Protein AF-A0AAW0GK60-F1 (afdb_monomer_lite)

Radius of gyration: 15.42 Å; chains: 1; bounding box: 35×37×48 Å

Structure (mmCIF, N/CA/C/O backbone):
data_AF-A0AAW0GK60-F1
#
_entry.id   AF-A0AAW0GK60-F1
#
loop_
_atom_site.group_PDB
_atom_site.id
_atom_site.type_symbol
_atom_site.label_atom_id
_atom_site.label_alt_id
_atom_site.label_comp_id
_atom_site.label_asym_id
_atom_site.label_entity_id
_atom_site.label_seq_id
_atom_site.pdbx_PDB_ins_code
_atom_site.Cartn_x
_atom_site.Cartn_y
_atom_site.Cartn_z
_atom_site.occupancy
_atom_site.B_iso_or_equiv
_atom_site.auth_seq_id
_atom_site.auth_comp_id
_atom_site.auth_asym_id
_atom_site.auth_atom_id
_atom_site.pdbx_PDB_model_num
ATOM 1 N N . MET A 1 1 ? 8.383 -17.209 -27.813 1.00 37.00 1 MET A N 1
ATOM 2 C CA . MET A 1 1 ? 9.088 -16.838 -26.570 1.00 37.00 1 MET A CA 1
ATOM 3 C C . MET A 1 1 ? 8.040 -16.690 -25.486 1.00 37.00 1 MET A C 1
ATOM 5 O O . MET A 1 1 ? 7.248 -15.762 -25.535 1.00 37.00 1 MET A O 1
ATOM 9 N N . THR A 1 2 ? 7.943 -17.681 -24.611 1.00 36.94 2 THR A N 1
ATOM 10 C CA . THR A 1 2 ? 7.005 -17.733 -23.485 1.00 36.94 2 THR A CA 1
ATOM 11 C C . THR A 1 2 ? 7.655 -17.050 -22.287 1.00 36.94 2 THR A C 1
ATOM 13 O O . THR A 1 2 ? 8.732 -17.456 -21.864 1.00 36.94 2 THR A O 1
ATOM 16 N N . HIS A 1 3 ? 7.036 -15.985 -21.777 1.00 34.12 3 HIS A N 1
ATOM 17 C CA . HIS A 1 3 ? 7.470 -15.322 -20.550 1.00 34.12 3 HIS A CA 1
ATOM 18 C C . HIS A 1 3 ? 7.152 -16.229 -19.355 1.00 34.12 3 HIS A C 1
ATOM 20 O O . HIS A 1 3 ? 5.995 -16.352 -18.957 1.00 34.12 3 HIS A O 1
ATOM 26 N N . GLU A 1 4 ? 8.170 -16.882 -18.797 1.00 36.28 4 GLU A N 1
ATOM 27 C CA . GLU A 1 4 ? 8.047 -17.574 -17.517 1.00 36.28 4 GLU A CA 1
ATOM 28 C C . GLU A 1 4 ? 7.875 -16.541 -16.401 1.00 36.28 4 GLU A C 1
ATOM 30 O O . GLU A 1 4 ? 8.718 -15.676 -16.165 1.00 36.28 4 GLU A O 1
ATOM 35 N N . THR A 1 5 ? 6.725 -16.614 -15.738 1.00 39.16 5 THR A N 1
ATOM 36 C CA . THR A 1 5 ? 6.417 -15.830 -14.544 1.00 39.16 5 THR A CA 1
ATOM 37 C C . THR A 1 5 ? 7.173 -16.460 -13.379 1.00 39.16 5 THR A C 1
ATOM 39 O O . THR A 1 5 ? 6.860 -17.577 -12.971 1.00 39.16 5 THR A O 1
ATOM 42 N N . ILE A 1 6 ? 8.193 -15.775 -12.861 1.00 39.41 6 ILE A N 1
ATOM 43 C CA . ILE A 1 6 ? 8.973 -16.264 -11.719 1.00 39.41 6 ILE A CA 1
ATOM 44 C C . ILE A 1 6 ? 8.142 -16.078 -10.445 1.00 39.41 6 ILE A C 1
ATOM 46 O O . ILE A 1 6 ? 8.172 -15.031 -9.806 1.00 39.41 6 ILE A O 1
ATOM 50 N N . ASN A 1 7 ? 7.412 -17.125 -10.067 1.00 52.28 7 ASN A N 1
ATOM 51 C CA . ASN A 1 7 ? 6.912 -17.330 -8.711 1.00 52.28 7 ASN A CA 1
ATOM 52 C C . ASN A 1 7 ? 7.916 -18.194 -7.945 1.00 52.28 7 ASN A C 1
ATOM 54 O O . ASN A 1 7 ? 7.680 -19.386 -7.776 1.00 52.28 7 ASN A O 1
ATOM 58 N N . THR A 1 8 ? 9.039 -17.650 -7.476 1.00 38.16 8 THR A N 1
ATOM 59 C CA . THR A 1 8 ? 9.896 -18.425 -6.562 1.00 38.16 8 THR A CA 1
ATOM 60 C C . THR A 1 8 ? 10.520 -17.554 -5.486 1.00 38.16 8 THR A C 1
ATOM 62 O O . THR A 1 8 ? 11.636 -17.054 -5.614 1.00 38.16 8 THR A O 1
ATOM 65 N N . VAL A 1 9 ? 9.806 -17.466 -4.363 1.00 41.47 9 VAL A N 1
ATOM 66 C CA . VAL A 1 9 ? 10.444 -17.532 -3.042 1.00 41.47 9 VAL A CA 1
ATOM 67 C C . VAL A 1 9 ? 11.318 -18.802 -3.034 1.00 41.47 9 VAL A C 1
ATOM 69 O O . VAL A 1 9 ? 10.862 -19.824 -3.558 1.00 41.47 9 VAL A O 1
ATOM 72 N N . PRO A 1 10 ? 12.559 -18.791 -2.507 1.00 44.22 10 PRO A N 1
ATOM 73 C CA . PRO A 1 10 ? 13.364 -20.006 -2.417 1.00 44.22 10 PRO A CA 1
ATOM 74 C C . PRO A 1 10 ? 12.545 -21.103 -1.729 1.00 44.22 10 PRO A C 1
ATOM 76 O O . PRO A 1 10 ? 12.007 -20.860 -0.650 1.00 44.22 10 PRO A O 1
ATOM 79 N N . GLN A 1 11 ? 12.454 -22.294 -2.334 1.00 44.88 11 GLN A N 1
ATOM 80 C CA . GLN A 1 11 ? 11.578 -23.396 -1.889 1.00 44.88 11 GLN A CA 1
ATOM 81 C C . GLN A 1 11 ? 11.772 -23.828 -0.419 1.00 44.88 11 GLN A C 1
ATOM 83 O O . GLN A 1 11 ? 10.937 -24.548 0.115 1.00 44.88 11 GLN A O 1
ATOM 88 N N . ASN A 1 12 ? 12.829 -23.355 0.249 1.00 42.72 12 ASN A N 1
ATOM 89 C CA . ASN A 1 12 ? 13.172 -23.686 1.632 1.00 42.72 12 ASN A CA 1
ATOM 90 C C . ASN A 1 12 ? 13.039 -22.517 2.623 1.00 42.72 12 ASN A C 1
ATOM 92 O O . ASN A 1 12 ? 13.400 -22.669 3.788 1.00 42.72 12 ASN A O 1
ATOM 96 N N . VAL A 1 13 ? 12.534 -21.352 2.206 1.00 40.72 13 VAL A N 1
ATOM 97 C CA . VAL A 1 13 ? 12.190 -20.272 3.144 1.00 40.72 13 VAL A CA 1
ATOM 98 C C . VAL A 1 13 ? 10.717 -20.413 3.501 1.00 40.72 13 VAL A C 1
ATOM 100 O O . VAL A 1 13 ? 9.841 -19.780 2.915 1.00 40.72 13 VAL A O 1
ATOM 103 N N . VAL A 1 14 ? 10.444 -21.288 4.467 1.00 44.28 14 VAL A N 1
ATOM 104 C CA . VAL A 1 14 ? 9.123 -21.377 5.091 1.00 44.28 14 VAL A CA 1
ATOM 105 C C . VAL A 1 14 ? 8.908 -20.087 5.875 1.00 44.28 14 VAL A C 1
ATOM 107 O O . VAL A 1 14 ? 9.744 -19.706 6.698 1.00 44.28 14 VAL A O 1
ATOM 110 N N . ARG A 1 15 ? 7.805 -19.383 5.596 1.00 41.72 15 ARG A N 1
ATOM 111 C CA . ARG A 1 15 ? 7.378 -18.236 6.405 1.00 41.72 15 ARG A CA 1
ATOM 112 C C . ARG A 1 15 ? 7.348 -18.695 7.869 1.00 41.72 15 ARG A C 1
ATOM 114 O O . ARG A 1 15 ? 6.667 -19.681 8.138 1.00 41.72 15 ARG A O 1
ATOM 121 N N . PRO A 1 16 ? 8.031 -18.011 8.805 1.00 45.84 16 PRO A N 1
ATOM 122 C CA . PRO A 1 16 ? 7.866 -18.306 10.221 1.00 45.84 16 PRO A CA 1
ATOM 123 C C . PRO A 1 16 ? 6.375 -18.223 10.560 1.00 45.84 16 PRO A C 1
ATOM 125 O O . PRO A 1 16 ? 5.775 -17.154 10.426 1.00 45.84 16 PRO A O 1
ATOM 128 N N . THR A 1 17 ? 5.768 -19.351 10.929 1.00 45.16 17 THR A N 1
ATOM 129 C CA . THR A 1 17 ? 4.327 -19.463 11.217 1.00 45.16 17 THR A CA 1
ATOM 130 C C . THR A 1 17 ? 3.909 -18.608 12.411 1.00 45.16 17 THR A C 1
ATOM 132 O O . THR A 1 17 ? 2.756 -18.193 12.489 1.00 45.16 17 THR A O 1
ATOM 135 N N . ASP A 1 18 ? 4.864 -18.257 13.276 1.00 38.28 18 ASP A N 1
ATOM 136 C CA . ASP A 1 18 ? 4.577 -17.743 14.615 1.00 38.28 18 ASP A CA 1
ATOM 137 C C . ASP A 1 18 ? 4.897 -16.243 14.792 1.00 38.28 18 ASP A C 1
ATOM 139 O O . ASP A 1 18 ? 4.796 -15.718 15.896 1.00 38.28 18 ASP A O 1
ATOM 143 N N . VAL A 1 19 ? 5.288 -15.518 13.730 1.00 45.28 19 VAL A N 1
ATOM 144 C CA . VAL A 1 19 ? 5.822 -14.136 13.851 1.00 45.28 19 VAL A CA 1
ATOM 145 C C . VAL A 1 19 ? 5.125 -13.132 12.927 1.00 45.28 19 VAL A C 1
ATOM 147 O O . VAL A 1 19 ? 5.787 -12.341 12.259 1.00 45.28 19 VAL A O 1
ATOM 150 N N . CYS A 1 20 ? 3.795 -13.157 12.789 1.00 48.50 20 CYS A N 1
ATOM 151 C CA . CYS A 1 20 ? 3.140 -12.254 11.821 1.00 48.50 20 CYS A CA 1
ATOM 152 C C . CYS A 1 20 ? 2.057 -11.310 12.337 1.00 48.50 20 CYS A C 1
ATOM 154 O O . CYS A 1 20 ? 1.759 -10.354 11.624 1.00 48.50 20 CYS A O 1
ATOM 156 N N . HIS A 1 21 ? 1.539 -11.457 13.556 1.00 51.91 21 HIS A N 1
ATOM 157 C CA . HIS A 1 21 ? 0.459 -10.584 14.036 1.00 51.91 21 HIS A CA 1
ATOM 158 C C . HIS A 1 21 ? 0.575 -10.297 15.534 1.00 51.91 21 HIS A C 1
ATOM 160 O O . HIS A 1 21 ? -0.334 -10.615 16.290 1.00 51.91 21 HIS A O 1
ATOM 166 N N . ILE A 1 22 ? 1.695 -9.705 15.970 1.00 54.97 22 ILE A N 1
ATOM 167 C CA . ILE A 1 22 ? 1.857 -9.304 17.382 1.00 54.97 22 ILE A CA 1
ATOM 168 C C . ILE A 1 22 ? 0.726 -8.344 17.797 1.00 54.97 22 ILE A C 1
ATOM 170 O O . ILE A 1 22 ? 0.247 -8.422 18.923 1.00 54.97 22 ILE A O 1
ATOM 174 N N . PHE A 1 23 ? 0.228 -7.532 16.854 1.00 66.31 23 PHE A N 1
ATOM 175 C CA . PHE A 1 23 ? -0.897 -6.626 17.075 1.00 66.31 23 PHE A CA 1
ATOM 176 C C . PHE A 1 23 ? -2.040 -6.893 16.083 1.00 66.31 23 PHE A C 1
ATOM 178 O O . PHE A 1 23 ? -1.789 -6.989 14.868 1.00 66.31 23 PHE A O 1
ATOM 185 N N . PRO A 1 24 ? -3.285 -7.042 16.577 1.00 73.94 24 PRO A N 1
ATOM 186 C CA . PRO A 1 24 ? -4.459 -7.220 15.732 1.00 73.94 24 PRO A CA 1
ATOM 187 C C . PRO A 1 24 ? -4.742 -5.956 14.907 1.00 73.94 24 PRO A C 1
ATOM 189 O O . PRO A 1 24 ? -4.421 -4.845 15.315 1.00 73.94 24 PRO A O 1
ATOM 192 N N . ASP A 1 25 ? -5.350 -6.129 13.731 1.00 81.12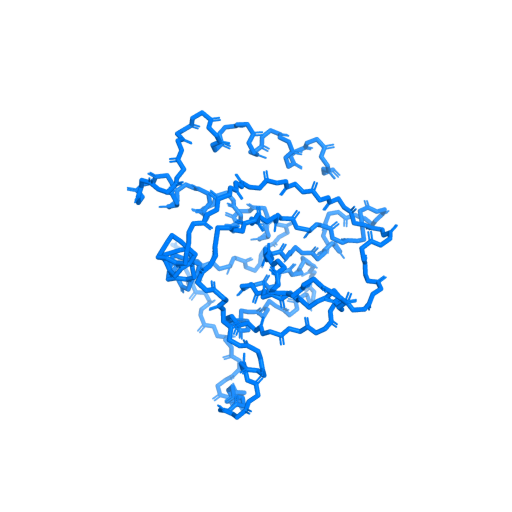 25 ASP A N 1
ATOM 193 C CA . ASP A 1 25 ? -5.851 -5.003 12.931 1.00 81.12 25 ASP A CA 1
ATOM 194 C C . ASP A 1 25 ? -7.113 -4.453 13.616 1.00 81.12 25 ASP A C 1
ATOM 196 O O . ASP A 1 25 ? -8.068 -5.220 13.779 1.00 81.12 25 ASP A O 1
ATOM 200 N N . PRO A 1 26 ? -7.127 -3.191 14.074 1.00 85.06 26 PRO A N 1
ATOM 201 C CA . PRO A 1 26 ? -8.225 -2.681 14.880 1.00 85.06 26 PRO A CA 1
ATOM 202 C C . PRO A 1 26 ? -9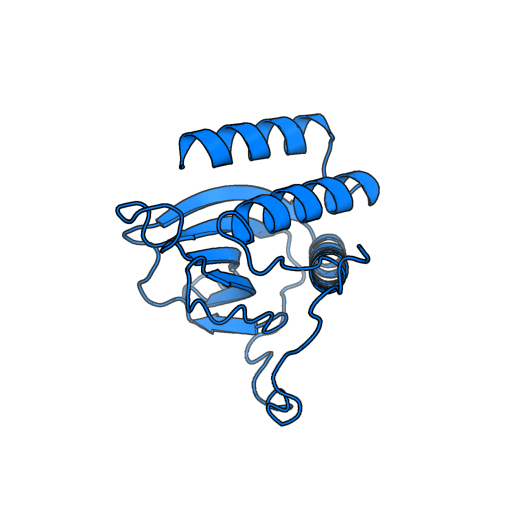.479 -2.510 14.022 1.00 85.06 26 PRO A C 1
ATOM 204 O O . PRO A 1 26 ? -9.401 -2.133 12.851 1.00 85.06 26 PRO A O 1
ATOM 207 N N . ASP A 1 27 ? -10.654 -2.718 14.612 1.00 89.94 27 ASP A N 1
ATOM 208 C CA . ASP A 1 27 ? -11.930 -2.422 13.952 1.00 89.94 27 ASP A CA 1
ATOM 209 C C . ASP A 1 27 ? -12.225 -0.913 13.975 1.00 89.94 27 ASP A C 1
ATOM 211 O O . ASP A 1 27 ? -13.117 -0.414 14.655 1.00 89.94 27 ASP A O 1
ATOM 215 N N . ALA A 1 28 ? -11.376 -0.164 13.279 1.00 89.31 28 ALA A N 1
ATOM 216 C CA . ALA A 1 28 ? -11.445 1.277 13.114 1.00 89.31 28 ALA A CA 1
ATOM 217 C C . ALA A 1 28 ? -11.224 1.636 11.646 1.00 89.31 28 ALA A C 1
ATOM 219 O O . ALA A 1 28 ? -10.651 0.860 10.881 1.00 89.31 28 ALA A O 1
ATOM 220 N N . THR A 1 29 ? -11.652 2.828 11.251 1.00 91.94 29 THR A N 1
ATOM 221 C CA . THR A 1 29 ? -11.344 3.396 9.936 1.00 91.94 29 THR A CA 1
ATOM 222 C C . THR A 1 29 ? -9.952 4.022 9.984 1.00 91.94 29 THR A C 1
ATOM 224 O O . THR A 1 29 ? -9.703 4.886 10.819 1.00 91.94 29 THR A O 1
ATOM 227 N N . LEU A 1 30 ? -9.042 3.568 9.120 1.00 90.06 30 LEU A N 1
ATOM 228 C CA . LEU A 1 30 ? -7.624 3.934 9.157 1.00 90.06 30 LEU A CA 1
ATOM 229 C C . LEU A 1 30 ? -7.128 4.421 7.801 1.00 90.06 30 LEU A C 1
ATOM 231 O O . LEU A 1 30 ? -7.547 3.916 6.758 1.00 90.06 30 LEU A O 1
ATOM 235 N N . ASP A 1 31 ? -6.176 5.348 7.829 1.00 90.56 31 ASP A N 1
ATOM 236 C CA . ASP A 1 31 ? -5.448 5.758 6.636 1.00 90.56 31 ASP A CA 1
ATOM 237 C C . ASP A 1 31 ? -4.499 4.655 6.170 1.00 90.56 31 ASP A C 1
ATOM 239 O O . ASP A 1 31 ? -3.609 4.213 6.902 1.00 90.56 31 ASP A O 1
ATOM 243 N N . VAL A 1 32 ? -4.672 4.255 4.915 1.00 89.00 32 VAL A N 1
ATOM 244 C CA . VAL A 1 32 ? -3.725 3.433 4.173 1.00 89.00 32 VAL A CA 1
ATOM 245 C C . VAL A 1 32 ? -2.836 4.356 3.357 1.00 89.00 32 VAL A C 1
ATOM 247 O O . VAL A 1 32 ? -3.313 5.207 2.601 1.00 89.00 32 VAL A O 1
ATOM 250 N N . VAL A 1 33 ? -1.527 4.198 3.509 1.00 88.88 33 VAL A N 1
ATOM 251 C CA . VAL A 1 33 ? -0.522 5.045 2.873 1.00 88.88 33 VAL A CA 1
ATOM 252 C C . VAL A 1 33 ? 0.518 4.199 2.148 1.00 88.88 33 VAL A C 1
ATOM 254 O O . VAL A 1 33 ? 0.912 3.130 2.607 1.00 88.88 33 VAL A O 1
ATOM 257 N N . LEU A 1 34 ? 0.975 4.692 1.004 1.00 87.06 34 LEU A N 1
ATOM 258 C CA . LEU A 1 34 ? 2.160 4.209 0.318 1.00 87.06 34 LEU A CA 1
ATOM 259 C C . LEU A 1 34 ? 3.365 4.994 0.840 1.00 87.06 34 LEU A C 1
ATOM 261 O O . LEU A 1 34 ? 3.359 6.224 0.850 1.00 87.06 34 LEU A O 1
ATOM 265 N N . VAL A 1 35 ? 4.391 4.274 1.263 1.00 84.75 35 VAL A N 1
ATOM 266 C CA . VAL A 1 35 ? 5.654 4.798 1.768 1.00 84.75 35 VAL A CA 1
ATOM 267 C C . VAL A 1 35 ? 6.745 4.418 0.781 1.00 84.75 35 VAL A C 1
ATOM 269 O O . VAL A 1 35 ? 6.952 3.237 0.502 1.00 84.75 35 VAL A O 1
ATOM 272 N N . ILE A 1 36 ? 7.439 5.423 0.258 1.00 83.44 36 ILE A N 1
ATOM 273 C CA . ILE A 1 36 ? 8.597 5.251 -0.620 1.00 83.44 36 ILE A CA 1
ATOM 274 C C . ILE A 1 36 ? 9.816 5.692 0.175 1.00 83.44 36 ILE A C 1
ATOM 276 O O . ILE A 1 36 ? 10.026 6.883 0.389 1.00 83.44 36 ILE A O 1
ATOM 280 N N . GLU A 1 37 ? 10.608 4.744 0.655 1.00 80.56 37 GLU A N 1
ATOM 281 C CA . GLU A 1 37 ? 11.816 5.020 1.426 1.00 80.56 37 GLU A CA 1
ATOM 282 C C . GLU A 1 37 ? 13.014 5.277 0.509 1.00 80.56 37 GLU A C 1
ATOM 284 O O . GLU A 1 37 ? 13.096 4.777 -0.616 1.00 80.56 37 GLU A O 1
ATOM 289 N N . ASN A 1 38 ? 14.007 5.990 1.047 1.00 75.94 38 ASN A N 1
ATOM 290 C CA . ASN A 1 38 ? 15.259 6.297 0.361 1.00 75.94 38 ASN A CA 1
ATOM 291 C C . ASN A 1 38 ? 15.051 7.093 -0.936 1.00 75.94 38 ASN A C 1
ATOM 293 O O . ASN A 1 38 ? 15.768 6.878 -1.908 1.00 75.94 38 ASN A O 1
ATOM 297 N N . THR A 1 39 ? 14.127 8.056 -0.938 1.00 77.50 39 THR A N 1
ATOM 298 C CA . THR A 1 39 ? 13.781 8.881 -2.117 1.00 77.50 39 THR A CA 1
ATOM 299 C C . THR A 1 39 ? 14.968 9.621 -2.745 1.00 77.50 39 THR A C 1
ATOM 301 O O . THR A 1 39 ? 14.946 9.943 -3.925 1.00 77.50 39 THR A O 1
ATOM 304 N N . LYS A 1 40 ? 16.050 9.847 -1.987 1.00 78.00 40 LYS A N 1
ATOM 305 C CA . LYS A 1 40 ? 17.307 10.432 -2.493 1.00 78.00 40 LYS A CA 1
ATOM 306 C C . LYS A 1 40 ? 18.154 9.470 -3.334 1.00 78.00 40 LYS A C 1
ATOM 308 O O . LYS A 1 40 ? 19.144 9.897 -3.922 1.00 78.00 40 LYS A O 1
ATOM 313 N N . LEU A 1 41 ? 17.843 8.176 -3.318 1.00 75.44 41 LEU A N 1
ATOM 314 C CA . LEU A 1 41 ? 18.505 7.181 -4.150 1.00 75.44 41 LEU A CA 1
ATOM 315 C C . LEU A 1 41 ? 17.802 7.081 -5.514 1.00 75.44 41 LEU A C 1
ATOM 317 O O . LEU A 1 41 ? 16.615 7.410 -5.617 1.00 75.44 41 LEU A O 1
ATOM 321 N N . PRO A 1 42 ? 18.510 6.592 -6.549 1.00 74.62 42 PRO A N 1
ATOM 322 C CA . PRO A 1 42 ? 17.883 6.171 -7.798 1.00 74.62 42 PRO A CA 1
ATOM 323 C C . PRO A 1 42 ? 16.685 5.245 -7.550 1.00 74.62 42 PRO A C 1
ATOM 325 O O . PRO A 1 42 ? 16.696 4.501 -6.561 1.00 74.62 42 PRO A O 1
ATOM 328 N N . ALA A 1 43 ? 15.672 5.307 -8.422 1.00 71.44 43 ALA A N 1
ATOM 329 C CA . ALA A 1 43 ? 14.425 4.546 -8.296 1.00 71.44 43 ALA A CA 1
ATOM 330 C C . ALA A 1 43 ? 14.703 3.069 -7.989 1.00 71.44 43 ALA A C 1
ATOM 332 O O . ALA A 1 43 ? 14.198 2.541 -6.994 1.00 71.44 43 ALA A O 1
ATOM 333 N N . GLU A 1 44 ? 15.691 2.499 -8.688 1.00 69.12 44 GLU A N 1
ATOM 334 C CA . GLU A 1 44 ? 16.084 1.103 -8.581 1.00 69.12 44 GLU A CA 1
ATOM 335 C C . GLU A 1 44 ? 16.739 0.714 -7.244 1.00 69.12 44 GLU A C 1
ATOM 337 O O . GLU A 1 44 ? 17.266 -0.383 -7.107 1.00 69.12 44 GLU A O 1
ATOM 342 N N . LYS A 1 45 ? 16.798 1.614 -6.260 1.00 70.88 45 LYS A N 1
ATOM 343 C CA . LYS A 1 45 ? 17.308 1.354 -4.903 1.00 70.88 45 LYS A CA 1
ATOM 344 C C . LYS A 1 45 ? 16.306 1.727 -3.813 1.00 70.88 45 LYS A C 1
ATOM 346 O O . LYS A 1 45 ? 16.643 1.616 -2.629 1.00 70.88 45 LYS A O 1
ATOM 351 N N . ARG A 1 46 ? 15.113 2.185 -4.192 1.00 76.81 46 ARG A N 1
ATOM 352 C CA . ARG A 1 46 ? 14.058 2.595 -3.265 1.00 76.81 46 ARG A CA 1
ATOM 353 C C . ARG A 1 46 ? 13.306 1.382 -2.736 1.00 76.81 46 ARG A C 1
ATOM 355 O O . ARG A 1 46 ? 13.257 0.328 -3.372 1.00 76.81 46 ARG A O 1
ATOM 362 N N . THR A 1 47 ? 12.734 1.553 -1.551 1.00 77.25 47 THR A N 1
ATOM 363 C CA . THR A 1 47 ? 11.883 0.544 -0.917 1.00 77.25 47 THR A CA 1
ATOM 364 C C . THR A 1 47 ? 10.460 1.068 -0.896 1.00 77.25 47 THR A C 1
ATOM 366 O O . THR A 1 47 ? 10.220 2.177 -0.426 1.00 77.25 47 THR A O 1
ATOM 369 N N . TRP A 1 48 ? 9.528 0.267 -1.392 1.00 80.25 48 TRP A N 1
ATOM 370 C CA . TRP A 1 48 ? 8.119 0.613 -1.494 1.00 80.25 48 TRP A CA 1
ATOM 371 C C . TRP A 1 48 ? 7.327 -0.249 -0.528 1.00 80.25 48 TRP A C 1
ATOM 373 O O . TRP A 1 48 ? 7.406 -1.478 -0.594 1.00 80.25 48 TRP A O 1
ATOM 383 N N . SER A 1 49 ? 6.561 0.399 0.342 1.00 79.81 49 SER A N 1
ATOM 384 C CA . SER A 1 49 ? 5.779 -0.257 1.385 1.00 79.81 49 SER A CA 1
ATOM 385 C C . SER A 1 49 ? 4.377 0.332 1.443 1.00 79.81 49 SER A C 1
ATOM 387 O O . SER A 1 49 ? 4.230 1.547 1.491 1.00 79.81 49 SER A O 1
ATOM 389 N N . ILE A 1 50 ? 3.335 -0.498 1.480 1.00 80.62 50 ILE A N 1
ATOM 390 C CA . ILE A 1 50 ? 1.970 -0.024 1.769 1.00 80.62 50 ILE A CA 1
ATOM 391 C C . ILE A 1 50 ? 1.641 -0.361 3.208 1.00 80.62 50 ILE A C 1
ATOM 393 O O . ILE A 1 50 ? 1.784 -1.519 3.619 1.00 80.62 50 ILE A O 1
ATOM 397 N N . VAL A 1 51 ? 1.234 0.660 3.959 1.00 84.00 51 VAL A N 1
ATOM 398 C CA . VAL A 1 51 ? 1.085 0.575 5.405 1.00 84.00 51 VAL A CA 1
ATOM 399 C C . VAL A 1 51 ? -0.158 1.287 5.930 1.00 84.00 51 VAL A C 1
ATOM 401 O O . VAL A 1 51 ? -0.630 2.251 5.334 1.00 84.00 51 VAL A O 1
ATOM 404 N N . TRP A 1 52 ? -0.649 0.860 7.090 1.00 83.81 52 TRP A N 1
ATOM 405 C CA . TRP A 1 52 ? -1.533 1.660 7.946 1.00 83.81 52 TRP A CA 1
ATOM 406 C C . TRP A 1 52 ? -1.120 1.531 9.404 1.00 83.81 52 TRP A C 1
ATOM 408 O O . TRP A 1 52 ? -0.537 0.523 9.811 1.00 83.81 52 TRP A O 1
ATOM 418 N N . ARG A 1 53 ? -1.412 2.569 10.185 1.00 77.50 53 ARG A N 1
ATOM 419 C CA . ARG A 1 53 ? -1.053 2.650 11.602 1.00 77.50 53 ARG A CA 1
ATOM 420 C C . ARG A 1 53 ? -2.068 1.896 12.461 1.00 77.50 53 ARG A C 1
ATOM 422 O O . ARG A 1 53 ? -3.258 2.151 12.336 1.00 77.50 53 ARG A O 1
ATOM 429 N N . ILE A 1 54 ? -1.599 1.004 13.332 1.00 71.12 54 ILE A N 1
ATOM 430 C CA . ILE A 1 54 ? -2.454 0.173 14.199 1.00 71.12 54 ILE A CA 1
ATOM 431 C C . ILE A 1 54 ? -2.729 0.831 15.563 1.00 71.12 54 ILE A C 1
ATOM 433 O O . ILE A 1 54 ? -3.830 0.672 16.082 1.00 71.12 54 ILE A O 1
ATOM 437 N N . GLU A 1 55 ? -1.787 1.596 16.132 1.00 65.06 55 GLU A N 1
ATOM 438 C CA . GLU A 1 55 ? -1.930 2.143 17.493 1.00 65.06 55 GLU A CA 1
ATOM 439 C C . GLU A 1 55 ? -1.525 3.626 17.624 1.00 65.06 55 GLU A C 1
ATOM 441 O O . GLU A 1 55 ? -0.524 4.095 17.067 1.00 65.06 55 GLU A O 1
ATOM 446 N N . GLU A 1 56 ? -2.290 4.381 18.417 1.00 54.47 56 GLU A N 1
ATOM 447 C CA . GLU A 1 56 ? -1.954 5.736 18.857 1.00 54.47 56 GLU A CA 1
ATOM 448 C C . GLU A 1 56 ? -1.044 5.710 20.098 1.00 54.47 56 GLU A C 1
ATOM 450 O O . GLU A 1 56 ? -1.486 5.856 21.229 1.00 54.47 56 GLU A O 1
ATOM 455 N N . GLY A 1 57 ? 0.263 5.541 19.902 1.00 53.22 57 GLY A N 1
ATOM 456 C CA . GLY A 1 57 ? 1.241 5.742 20.983 1.00 53.22 57 GLY A CA 1
ATOM 457 C C . GLY A 1 57 ? 2.645 5.305 20.597 1.00 53.22 57 GLY A C 1
ATOM 458 O O . GLY A 1 57 ? 3.600 6.065 20.747 1.00 53.22 57 GLY A O 1
ATOM 459 N N . GLN A 1 58 ? 2.747 4.125 19.987 1.00 57.66 58 GLN A N 1
ATOM 460 C CA . GLN A 1 58 ? 3.927 3.674 19.256 1.00 57.66 58 GLN A CA 1
ATOM 461 C C . GLN A 1 58 ? 3.596 3.623 17.757 1.00 57.66 58 GLN A C 1
ATOM 463 O O . GLN A 1 58 ? 2.467 3.299 17.388 1.00 57.66 58 GLN A O 1
ATOM 468 N N . PRO A 1 59 ? 4.520 4.013 16.862 1.00 62.44 59 PRO A N 1
ATOM 469 C CA . PRO A 1 59 ? 4.296 3.978 15.422 1.00 62.44 59 PRO A CA 1
ATOM 470 C C . PRO A 1 59 ? 4.387 2.528 14.924 1.00 62.44 59 PRO A C 1
ATOM 472 O O . PRO A 1 59 ? 5.366 2.112 14.305 1.00 62.44 59 PRO A O 1
ATOM 475 N N . GLU A 1 60 ? 3.370 1.737 15.243 1.00 67.44 60 GLU A N 1
ATOM 476 C CA . GLU A 1 60 ? 3.224 0.369 14.769 1.00 67.44 60 GLU A CA 1
ATOM 477 C C . GLU A 1 60 ? 2.389 0.354 13.504 1.00 67.44 60 GLU A C 1
ATOM 479 O O . GLU A 1 60 ? 1.304 0.943 13.438 1.00 67.44 60 GLU A O 1
ATOM 484 N N . TYR A 1 61 ? 2.916 -0.317 12.488 1.00 71.00 61 TYR A N 1
ATOM 485 C CA . TYR A 1 61 ? 2.301 -0.352 11.180 1.00 71.00 61 TYR A CA 1
ATOM 486 C C . TYR A 1 61 ? 2.070 -1.780 10.736 1.00 71.00 61 TYR A C 1
ATOM 488 O O . TYR A 1 61 ? 2.903 -2.676 10.918 1.00 71.00 61 TYR A O 1
ATOM 496 N N . ARG A 1 62 ? 0.931 -1.966 10.082 1.00 70.62 62 ARG A N 1
ATOM 497 C CA . ARG A 1 62 ? 0.666 -3.142 9.275 1.00 70.62 62 ARG A CA 1
ATOM 498 C C . ARG A 1 62 ? 1.246 -2.889 7.899 1.00 70.62 62 ARG A C 1
ATOM 500 O O . ARG A 1 62 ? 0.792 -1.984 7.215 1.00 70.62 62 ARG A O 1
ATOM 507 N N . VAL A 1 63 ? 2.263 -3.646 7.521 1.00 73.44 63 VAL A N 1
ATOM 508 C CA . VAL A 1 63 ? 2.938 -3.572 6.227 1.00 73.44 63 VAL A CA 1
ATOM 509 C C . VAL A 1 63 ? 2.441 -4.723 5.374 1.00 73.44 63 VAL A C 1
ATOM 511 O O . VAL A 1 63 ? 2.620 -5.886 5.726 1.00 73.44 63 VAL A O 1
ATOM 514 N N . ILE A 1 64 ? 1.811 -4.412 4.251 1.00 67.88 64 ILE A N 1
ATOM 515 C CA . ILE A 1 64 ? 1.217 -5.433 3.381 1.00 67.88 64 ILE A CA 1
ATOM 516 C C . ILE A 1 64 ? 2.292 -6.092 2.524 1.00 67.88 64 ILE A C 1
ATOM 518 O O . ILE A 1 64 ? 2.294 -7.304 2.326 1.00 67.88 64 ILE A O 1
ATOM 522 N N . GLN A 1 65 ? 3.220 -5.283 2.015 1.00 65.81 65 GLN A N 1
ATOM 523 C CA . GLN A 1 65 ? 4.249 -5.740 1.099 1.00 65.81 65 GLN A CA 1
ATOM 524 C C . GLN A 1 65 ? 5.417 -4.762 1.081 1.00 65.81 65 GLN A C 1
ATOM 526 O O . GLN A 1 65 ? 5.203 -3.559 1.197 1.00 65.81 65 GLN A O 1
ATOM 531 N N . VAL A 1 66 ? 6.632 -5.291 0.928 1.00 63.31 66 VAL A N 1
ATOM 532 C CA . VAL A 1 66 ? 7.862 -4.513 0.764 1.00 63.31 66 VAL A CA 1
ATOM 533 C C . VAL A 1 66 ? 8.484 -4.919 -0.561 1.00 63.31 66 VAL A C 1
ATOM 535 O O . VAL A 1 66 ? 8.840 -6.082 -0.740 1.00 63.31 66 VAL A O 1
ATOM 538 N N . VAL A 1 67 ? 8.612 -3.978 -1.490 1.00 64.31 67 VAL A N 1
ATOM 539 C CA . VAL A 1 67 ? 9.271 -4.214 -2.777 1.00 64.31 67 VAL A CA 1
ATOM 540 C C . VAL A 1 67 ? 10.520 -3.344 -2.853 1.00 64.31 67 VAL A C 1
ATOM 542 O O . VAL A 1 67 ? 10.471 -2.149 -2.568 1.00 64.31 67 VAL A O 1
ATOM 545 N N . ARG A 1 68 ? 11.659 -3.955 -3.185 1.00 63.81 68 ARG A N 1
ATOM 546 C CA . ARG A 1 68 ? 12.931 -3.263 -3.402 1.00 63.81 68 ARG A CA 1
ATOM 547 C C . ARG A 1 68 ? 13.352 -3.500 -4.841 1.00 63.81 68 ARG A C 1
ATOM 549 O O . ARG A 1 68 ? 13.365 -4.646 -5.276 1.00 63.81 68 ARG A O 1
ATOM 556 N N . GLU A 1 69 ? 13.710 -2.442 -5.549 1.00 60.22 69 GLU A N 1
ATOM 557 C CA . GLU A 1 69 ? 14.222 -2.541 -6.917 1.00 60.22 69 GLU A CA 1
ATOM 558 C C . GLU A 1 69 ? 15.739 -2.836 -6.924 1.00 60.22 69 GLU A C 1
ATOM 560 O O . GLU A 1 69 ? 16.419 -2.631 -5.910 1.00 60.22 69 GLU A O 1
ATOM 565 N N . GLY A 1 70 ? 16.273 -3.380 -8.033 1.00 53.75 70 GLY A N 1
ATOM 566 C CA . GLY A 1 70 ? 17.722 -3.526 -8.273 1.00 53.75 70 GLY A CA 1
ATOM 567 C C . GLY A 1 70 ? 18.191 -4.842 -8.943 1.00 53.75 70 GLY A C 1
ATOM 568 O O . GLY A 1 70 ? 17.489 -5.850 -8.907 1.00 53.75 70 GLY A O 1
ATOM 569 N N . PRO A 1 71 ? 19.418 -4.881 -9.512 1.00 47.31 71 PRO A N 1
ATOM 570 C CA . PRO A 1 71 ? 19.958 -6.025 -10.278 1.00 47.31 71 PRO A CA 1
ATOM 571 C C . PRO A 1 71 ? 20.263 -7.276 -9.433 1.00 47.31 71 PRO A C 1
ATOM 573 O O . PRO A 1 71 ? 20.386 -8.378 -9.959 1.00 47.31 71 PRO A O 1
ATOM 576 N N . HIS A 1 72 ? 20.363 -7.104 -8.115 1.00 49.78 72 HIS A N 1
ATOM 577 C CA . HIS A 1 72 ? 20.424 -8.179 -7.119 1.00 49.78 72 HIS A CA 1
ATOM 578 C C . HIS A 1 72 ? 19.300 -8.044 -6.091 1.00 49.78 72 HIS A C 1
ATOM 580 O O . HIS A 1 72 ? 19.392 -8.594 -4.991 1.00 49.78 72 HIS A O 1
ATOM 586 N N . ALA A 1 73 ? 18.276 -7.244 -6.400 1.00 50.12 73 ALA A N 1
ATOM 587 C CA . ALA A 1 73 ? 17.198 -7.027 -5.468 1.00 50.12 73 ALA A CA 1
ATOM 588 C C . ALA A 1 73 ? 16.480 -8.341 -5.258 1.00 50.12 73 ALA A C 1
ATOM 590 O O . ALA A 1 73 ? 15.943 -8.964 -6.171 1.00 50.12 73 ALA A O 1
ATOM 591 N N . THR A 1 74 ? 16.550 -8.805 -4.025 1.00 50.16 74 THR A N 1
ATOM 592 C CA . THR A 1 74 ? 15.776 -9.950 -3.623 1.00 50.16 74 THR A CA 1
ATOM 593 C C . THR A 1 74 ? 14.345 -9.456 -3.458 1.00 50.16 74 THR A C 1
ATOM 595 O O . THR A 1 74 ? 14.020 -8.723 -2.523 1.00 50.16 74 THR A O 1
ATOM 598 N N . TRP A 1 75 ? 13.518 -9.782 -4.447 1.00 52.78 75 TRP A N 1
ATOM 599 C CA . TRP A 1 75 ? 12.099 -9.466 -4.472 1.00 52.78 75 TRP A CA 1
ATOM 600 C C . TRP A 1 75 ? 11.409 -10.343 -3.440 1.00 52.78 75 TRP A C 1
ATOM 602 O O . TRP A 1 75 ? 11.191 -11.533 -3.662 1.00 52.78 75 TRP A O 1
ATOM 612 N N . PHE A 1 76 ? 11.103 -9.777 -2.279 1.00 54.66 76 PHE A N 1
ATOM 613 C CA . PHE A 1 76 ? 10.450 -10.533 -1.228 1.00 54.66 76 PHE A CA 1
ATOM 614 C C . PHE A 1 76 ? 9.009 -10.080 -1.053 1.00 54.66 76 PHE A C 1
ATOM 616 O O . PHE A 1 76 ? 8.721 -9.094 -0.378 1.00 54.66 76 PHE A O 1
ATOM 623 N N . LYS A 1 77 ? 8.078 -10.872 -1.585 1.00 56.88 77 LYS A N 1
ATOM 624 C CA . LYS A 1 77 ? 6.701 -10.839 -1.104 1.00 56.88 77 LYS A CA 1
ATOM 625 C C . LYS A 1 77 ? 6.647 -11.581 0.223 1.00 56.88 77 LYS A C 1
ATOM 627 O O . LYS A 1 77 ? 6.546 -12.800 0.284 1.00 56.88 77 LYS A O 1
ATOM 632 N N . TRP A 1 78 ? 6.773 -10.824 1.297 1.00 54.12 78 TRP A N 1
ATOM 633 C CA . TRP A 1 78 ? 6.780 -11.364 2.648 1.00 54.12 78 TRP A CA 1
ATOM 634 C C . TRP A 1 78 ? 5.377 -11.580 3.249 1.00 54.12 78 TRP A C 1
ATOM 636 O O . TRP A 1 78 ? 5.276 -12.045 4.390 1.00 54.12 78 TRP A O 1
ATOM 646 N N . GLY A 1 79 ? 4.324 -11.267 2.483 1.00 56.19 79 GLY A N 1
ATOM 647 C CA . GLY A 1 79 ? 2.942 -11.196 2.952 1.00 56.19 79 GLY A CA 1
ATOM 648 C C . GLY A 1 79 ? 2.742 -10.088 3.988 1.00 56.19 79 GLY A C 1
ATOM 649 O O . GLY A 1 79 ? 3.688 -9.397 4.375 1.00 56.19 79 GLY A O 1
ATOM 650 N N . VAL A 1 80 ? 1.508 -9.956 4.472 1.00 60.00 80 VAL A N 1
ATOM 651 C CA . VAL A 1 80 ? 1.169 -8.989 5.521 1.00 60.00 80 VAL A CA 1
ATOM 652 C C . VAL A 1 80 ? 1.977 -9.256 6.792 1.00 60.00 80 VAL A C 1
ATOM 654 O O . VAL A 1 80 ? 1.979 -10.372 7.325 1.00 60.00 80 VAL A O 1
ATOM 657 N N . ARG A 1 81 ? 2.622 -8.211 7.311 1.00 65.75 81 ARG A N 1
ATOM 658 C CA . ARG A 1 81 ? 3.399 -8.214 8.552 1.00 65.75 81 ARG A CA 1
ATOM 659 C C . ARG A 1 81 ? 3.022 -7.031 9.421 1.00 65.75 81 ARG A C 1
ATOM 661 O O . ARG A 1 81 ? 2.871 -5.923 8.923 1.00 65.75 81 ARG A O 1
ATOM 668 N N . THR A 1 82 ? 2.964 -7.237 10.727 1.00 61.53 82 THR A N 1
ATOM 669 C CA . THR A 1 82 ? 2.964 -6.123 11.678 1.00 61.53 82 THR A CA 1
ATOM 670 C C . THR A 1 82 ? 4.397 -5.844 12.124 1.00 61.53 82 THR A C 1
ATOM 672 O O . THR A 1 82 ? 5.105 -6.770 12.519 1.00 61.53 82 THR A O 1
ATOM 675 N N . THR A 1 83 ? 4.844 -4.590 12.058 1.00 61.41 83 THR A N 1
ATOM 676 C CA . THR A 1 83 ? 6.174 -4.190 12.534 1.00 61.41 83 THR A CA 1
ATOM 677 C C . THR A 1 83 ? 6.115 -2.854 13.271 1.00 61.41 83 THR A C 1
ATOM 679 O O . THR A 1 83 ? 5.369 -1.950 12.887 1.00 61.41 83 THR A O 1
ATOM 682 N N . ALA A 1 84 ? 6.912 -2.728 14.332 1.00 56.12 84 ALA A N 1
ATOM 683 C CA . ALA A 1 84 ? 7.181 -1.442 14.955 1.00 56.12 84 ALA A CA 1
ATOM 684 C C . ALA A 1 84 ? 8.077 -0.653 13.995 1.00 56.12 84 ALA A C 1
ATOM 686 O O . ALA A 1 84 ? 9.265 -0.943 13.845 1.00 56.12 84 ALA A O 1
ATOM 687 N N . TYR A 1 85 ? 7.502 0.319 13.293 1.00 59.38 85 TYR A N 1
ATOM 688 C CA . TYR A 1 85 ? 8.199 1.088 12.269 1.00 59.38 85 TYR A CA 1
ATOM 689 C C . TYR A 1 85 ? 8.974 2.220 12.957 1.00 59.38 85 TYR A C 1
ATOM 691 O O . TYR A 1 85 ? 8.665 3.408 12.846 1.00 59.38 85 TYR A O 1
ATOM 699 N N . GLN A 1 86 ? 9.978 1.847 13.751 1.00 49.66 86 GLN A N 1
ATOM 700 C CA . GLN A 1 86 ? 10.899 2.801 14.349 1.00 49.66 86 GLN A CA 1
ATOM 701 C C . GLN A 1 86 ? 11.879 3.276 13.267 1.00 49.66 86 GLN A C 1
ATOM 703 O O . GLN A 1 86 ? 12.769 2.543 12.850 1.00 49.66 86 GLN A O 1
ATOM 708 N N . SER A 1 87 ? 11.746 4.543 12.863 1.00 44.47 87 SER A N 1
ATOM 709 C CA . SER A 1 87 ? 12.793 5.400 12.262 1.00 44.47 87 SER A CA 1
ATOM 710 C C . SER A 1 87 ? 12.989 5.488 10.734 1.00 44.47 87 SER A C 1
ATOM 712 O O . SER A 1 87 ? 13.750 6.356 10.308 1.00 44.47 87 SER A O 1
ATOM 714 N N . CYS A 1 88 ? 12.279 4.750 9.872 1.00 44.97 88 CYS A N 1
ATOM 715 C CA . CYS A 1 88 ? 12.508 4.852 8.410 1.00 44.97 88 CYS A CA 1
ATOM 716 C C . CYS A 1 88 ? 11.825 6.071 7.742 1.00 44.97 88 CYS A C 1
ATOM 718 O O . CYS A 1 88 ? 12.242 6.512 6.671 1.00 44.97 88 CYS A O 1
ATOM 720 N N . VAL A 1 89 ? 10.798 6.657 8.377 1.00 51.28 89 VAL A N 1
ATOM 721 C CA . VAL A 1 89 ? 9.936 7.705 7.779 1.00 51.28 89 VAL A CA 1
ATOM 722 C C . VAL A 1 89 ? 10.672 9.028 7.521 1.00 51.28 89 VAL A C 1
ATOM 724 O O . VAL A 1 89 ? 10.264 9.803 6.663 1.00 51.28 89 VAL A O 1
ATOM 727 N N . GLN A 1 90 ? 11.788 9.308 8.205 1.00 50.31 90 GLN A N 1
ATOM 728 C CA . GLN A 1 90 ? 12.474 10.606 8.079 1.00 50.31 90 GLN A CA 1
ATOM 729 C C . GLN A 1 90 ? 13.040 10.888 6.671 1.00 50.31 90 GLN A C 1
ATOM 731 O O . GLN A 1 90 ? 13.401 12.026 6.375 1.00 50.31 90 GLN A O 1
ATOM 736 N N . LYS A 1 91 ? 13.127 9.876 5.796 1.00 59.31 91 LYS A N 1
ATOM 737 C CA . LYS A 1 91 ? 13.543 10.010 4.388 1.00 59.31 91 LYS A CA 1
ATOM 738 C C . LYS A 1 91 ? 12.587 9.277 3.443 1.00 59.31 91 LYS A C 1
ATOM 740 O O . LYS A 1 91 ? 13.042 8.618 2.504 1.00 59.31 91 LYS A O 1
ATOM 745 N N . ALA A 1 92 ? 11.291 9.355 3.729 1.00 73.25 92 ALA A N 1
ATOM 746 C CA . ALA A 1 92 ? 10.266 8.710 2.928 1.00 73.25 92 ALA A CA 1
ATOM 747 C C . ALA A 1 92 ? 9.276 9.715 2.329 1.00 73.25 92 ALA A C 1
ATOM 749 O O . ALA A 1 92 ? 8.886 10.674 2.996 1.00 73.25 92 ALA A O 1
ATOM 750 N N . ALA A 1 93 ? 8.847 9.469 1.091 1.00 82.19 93 ALA A N 1
ATOM 751 C CA . ALA A 1 93 ? 7.622 10.064 0.569 1.00 82.19 93 ALA A CA 1
ATOM 752 C C . ALA A 1 93 ? 6.434 9.257 1.097 1.00 82.19 93 ALA A C 1
ATOM 754 O O . ALA A 1 93 ? 6.451 8.025 1.058 1.00 82.19 93 ALA A O 1
ATOM 755 N N . VAL A 1 94 ? 5.415 9.949 1.610 1.00 86.00 94 VAL A N 1
ATOM 756 C CA . VAL A 1 94 ? 4.199 9.328 2.145 1.00 86.00 94 VAL A CA 1
ATOM 757 C C . VAL A 1 94 ? 3.008 9.798 1.323 1.00 86.00 94 VAL A C 1
ATOM 759 O O . VAL A 1 94 ? 2.642 10.975 1.317 1.00 86.00 94 VAL A O 1
ATOM 762 N N . ILE A 1 95 ? 2.389 8.859 0.620 1.00 88.38 95 ILE A N 1
ATOM 763 C CA . ILE A 1 95 ? 1.250 9.098 -0.256 1.00 88.38 95 ILE A CA 1
ATOM 764 C C . ILE A 1 95 ? 0.028 8.441 0.378 1.00 88.38 95 ILE A C 1
ATOM 766 O O . ILE A 1 95 ? -0.069 7.220 0.432 1.00 88.38 95 ILE A O 1
ATOM 770 N N . ASN A 1 96 ? -0.929 9.244 0.847 1.00 91.00 96 ASN A N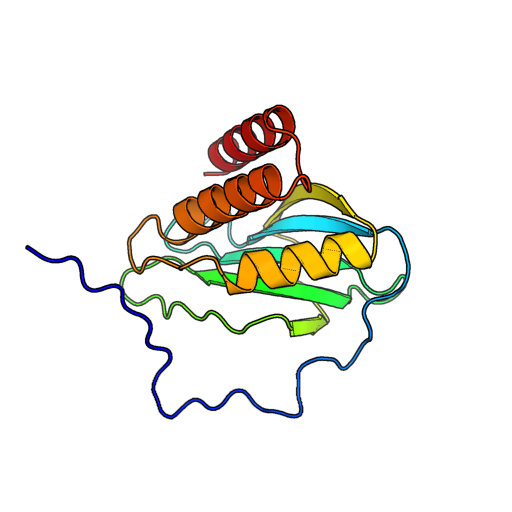 1
ATOM 771 C CA . ASN A 1 96 ? -2.215 8.715 1.300 1.00 91.00 96 ASN A CA 1
ATOM 772 C C . ASN A 1 96 ? -2.939 8.054 0.117 1.00 91.00 96 ASN A C 1
ATOM 774 O O . ASN A 1 96 ? -3.217 8.719 -0.881 1.00 91.00 96 ASN A O 1
ATOM 778 N N . VAL A 1 97 ? -3.220 6.756 0.239 1.00 91.62 97 VAL A N 1
ATOM 779 C CA . VAL A 1 97 ? -3.970 5.958 -0.739 1.00 91.62 97 VAL A CA 1
ATOM 780 C C . VAL A 1 97 ? -5.460 6.173 -0.514 1.00 91.62 97 VAL A C 1
ATOM 782 O O . VAL A 1 97 ? -6.188 6.504 -1.451 1.00 91.62 97 VAL A O 1
ATOM 785 N N . GLY A 1 98 ? -5.896 6.111 0.739 1.00 91.69 98 GLY A N 1
ATOM 786 C CA . GLY A 1 98 ? -7.256 6.415 1.160 1.00 91.69 98 GLY A CA 1
ATOM 787 C C . GLY A 1 98 ? -7.472 6.050 2.620 1.00 91.69 98 GLY A C 1
ATOM 788 O O . GLY A 1 98 ? -6.547 5.615 3.303 1.00 91.69 98 GLY A O 1
ATOM 789 N N . THR A 1 99 ? -8.708 6.198 3.078 1.00 93.88 99 THR A N 1
ATOM 790 C CA . THR A 1 99 ? -9.110 5.836 4.436 1.00 93.88 99 THR A CA 1
ATOM 791 C C . THR A 1 99 ? -10.081 4.664 4.355 1.00 93.88 99 THR A C 1
ATOM 793 O O . THR A 1 99 ? -11.129 4.773 3.721 1.00 93.88 99 THR A O 1
ATOM 796 N N . PHE A 1 100 ? -9.718 3.530 4.952 1.00 93.81 100 PHE A N 1
ATOM 797 C CA . PHE A 1 100 ? -10.420 2.256 4.786 1.00 93.81 100 PHE A CA 1
ATOM 798 C C . PHE A 1 100 ? -10.934 1.718 6.116 1.00 93.81 100 PHE A C 1
ATOM 800 O O . PHE A 1 100 ? -10.250 1.820 7.134 1.00 93.81 100 PHE A O 1
ATOM 807 N N . SER A 1 101 ? -12.106 1.083 6.095 1.00 94.38 101 SER A N 1
ATOM 808 C CA . SER A 1 101 ? -12.600 0.234 7.187 1.00 94.38 101 SER A CA 1
ATOM 809 C C . SER A 1 101 ? -11.803 -1.072 7.291 1.00 94.38 101 SER A C 1
ATOM 811 O O . SER A 1 101 ? -11.054 -1.424 6.378 1.00 94.38 101 SER A O 1
ATOM 813 N N . LEU A 1 102 ? -11.990 -1.839 8.370 1.00 90.94 102 LEU A N 1
ATOM 814 C CA . LEU A 1 102 ? -11.348 -3.149 8.524 1.00 90.94 102 LEU A CA 1
ATOM 815 C C . LEU A 1 102 ? -11.653 -4.091 7.345 1.00 90.94 102 LEU A C 1
ATOM 817 O O . LEU A 1 102 ? -10.740 -4.701 6.795 1.00 90.94 102 LEU A O 1
ATOM 821 N N . VAL A 1 103 ? -12.913 -4.159 6.900 1.00 92.81 103 VAL A N 1
ATOM 822 C CA . VAL A 1 103 ? -13.329 -4.992 5.752 1.00 92.81 103 VAL A CA 1
ATOM 823 C C . VAL A 1 103 ? -12.599 -4.576 4.474 1.00 92.81 103 VAL A C 1
ATOM 825 O O . VAL A 1 103 ? -12.080 -5.419 3.746 1.00 92.81 103 VAL A O 1
ATOM 828 N N . GLN A 1 104 ? -12.512 -3.272 4.221 1.00 94.50 104 GLN A N 1
ATOM 829 C CA . GLN A 1 104 ? -11.805 -2.724 3.066 1.00 94.50 104 GLN A CA 1
ATOM 830 C C . GLN A 1 104 ? -10.298 -2.995 3.128 1.00 94.50 104 GLN A C 1
ATOM 832 O O . GLN A 1 104 ? -9.693 -3.323 2.109 1.00 94.50 104 GLN A O 1
ATOM 837 N N . ARG A 1 105 ? -9.687 -2.925 4.317 1.00 92.25 105 ARG A N 1
ATOM 838 C CA . ARG A 1 105 ? -8.278 -3.294 4.503 1.00 92.25 105 ARG A CA 1
ATOM 839 C C . ARG A 1 105 ? -8.044 -4.783 4.285 1.00 92.25 105 ARG A C 1
ATOM 841 O O . ARG A 1 105 ? -7.081 -5.127 3.616 1.00 92.25 105 ARG A O 1
ATOM 848 N N . LYS A 1 106 ? -8.939 -5.664 4.747 1.00 88.94 106 LYS A N 1
ATOM 849 C CA . LYS A 1 106 ? -8.870 -7.105 4.440 1.00 88.94 106 LYS A CA 1
ATOM 850 C C . LYS A 1 106 ? -8.967 -7.395 2.952 1.00 88.94 106 LYS A C 1
ATOM 852 O O . LYS A 1 106 ? -8.190 -8.196 2.444 1.00 88.94 106 LYS A O 1
ATOM 857 N N . LEU A 1 107 ? -9.864 -6.707 2.253 1.00 90.75 107 LEU A N 1
ATOM 858 C CA . LEU A 1 107 ? -9.942 -6.798 0.801 1.00 90.75 107 LEU A CA 1
ATOM 859 C C . LEU A 1 107 ? -8.645 -6.304 0.141 1.00 90.75 107 LEU A C 1
ATOM 861 O O . LEU A 1 107 ? -8.156 -6.937 -0.786 1.00 90.75 107 LEU A O 1
ATOM 865 N N . TRP A 1 108 ? -8.045 -5.220 0.638 1.00 90.00 108 TRP A N 1
ATOM 866 C CA . TRP A 1 108 ? -6.749 -4.753 0.141 1.00 90.00 108 TRP A CA 1
ATOM 867 C C . TRP A 1 108 ? -5.632 -5.788 0.347 1.00 90.00 108 TRP A C 1
ATOM 869 O O . TRP A 1 108 ? -4.829 -5.999 -0.562 1.00 90.00 108 TRP A O 1
ATOM 879 N N . GLU A 1 109 ? -5.568 -6.430 1.522 1.00 87.31 109 GLU A N 1
ATOM 880 C CA . GLU A 1 109 ? -4.616 -7.520 1.803 1.00 87.31 109 GLU A CA 1
ATOM 881 C C . GLU A 1 109 ? -4.762 -8.646 0.772 1.00 87.31 109 GLU A C 1
ATOM 883 O O . GLU A 1 109 ? -3.775 -9.026 0.144 1.00 87.31 109 GLU A O 1
ATOM 888 N N . ASP A 1 110 ? -5.994 -9.105 0.538 1.00 86.94 110 ASP A N 1
ATOM 889 C CA . ASP A 1 110 ? -6.300 -10.162 -0.432 1.00 86.94 110 ASP A CA 1
ATOM 890 C C . ASP A 1 110 ? -5.915 -9.768 -1.867 1.00 86.94 110 ASP A C 1
ATOM 892 O O . ASP A 1 110 ? -5.252 -10.525 -2.581 1.00 86.94 110 ASP A O 1
ATOM 896 N N . ILE A 1 111 ? -6.237 -8.542 -2.291 1.00 87.94 111 ILE A N 1
ATOM 897 C CA . ILE A 1 111 ? -5.832 -8.038 -3.609 1.00 87.94 111 ILE A CA 1
ATOM 898 C C . ILE A 1 111 ? -4.307 -8.034 -3.724 1.00 87.94 111 ILE A C 1
ATOM 900 O O . ILE A 1 111 ? -3.772 -8.526 -4.720 1.00 87.94 111 ILE A O 1
ATOM 904 N N . SER A 1 112 ? -3.602 -7.518 -2.714 1.00 83.94 112 SER A N 1
ATOM 905 C CA . SER A 1 112 ? -2.138 -7.467 -2.706 1.00 83.94 112 SER A CA 1
ATOM 906 C C . SER A 1 112 ? -1.526 -8.859 -2.792 1.00 83.94 112 SER A C 1
ATOM 908 O O . SER A 1 112 ? -0.577 -9.059 -3.553 1.00 83.94 112 SER A O 1
ATOM 910 N N . ASP A 1 113 ? -2.090 -9.846 -2.095 1.00 81.19 113 ASP A N 1
ATOM 911 C CA . ASP A 1 113 ? -1.667 -11.247 -2.160 1.00 81.19 113 ASP A CA 1
ATOM 912 C C . ASP A 1 113 ? -1.826 -11.858 -3.567 1.00 81.19 113 ASP A C 1
ATOM 914 O O . ASP A 1 113 ? -1.035 -12.724 -3.953 1.00 81.19 113 ASP A O 1
ATOM 918 N N . ASN A 1 114 ? -2.694 -11.289 -4.403 1.00 81.31 114 ASN A N 1
ATOM 919 C CA . ASN A 1 114 ? -2.934 -11.703 -5.788 1.00 81.31 114 ASN A CA 1
ATOM 920 C C . ASN A 1 114 ? -2.254 -10.824 -6.862 1.00 81.31 114 ASN A C 1
ATOM 922 O O . ASN A 1 114 ? -2.473 -11.027 -8.064 1.00 81.31 114 ASN A O 1
ATOM 926 N N . VAL A 1 115 ? -1.439 -9.835 -6.480 1.00 82.25 115 VAL A N 1
ATOM 927 C CA . VAL A 1 115 ? -0.608 -9.059 -7.421 1.00 82.25 115 VAL A CA 1
ATOM 928 C C . VAL A 1 115 ? 0.791 -9.670 -7.512 1.00 82.25 115 VAL A C 1
ATOM 930 O O . VAL A 1 115 ? 1.424 -9.991 -6.497 1.00 82.25 115 VAL A O 1
ATOM 933 N N . SER A 1 116 ? 1.265 -9.843 -8.747 1.00 74.69 116 SER A N 1
ATOM 934 C CA . SER A 1 116 ? 2.599 -10.374 -9.039 1.00 74.69 116 SER A CA 1
ATOM 935 C C . SER A 1 116 ? 3.640 -9.259 -9.010 1.00 74.69 116 SER A C 1
ATOM 937 O O . SER A 1 116 ? 3.404 -8.164 -9.510 1.00 74.69 116 SER A O 1
ATOM 939 N N . VAL A 1 117 ? 4.816 -9.543 -8.453 1.00 69.94 117 VAL A N 1
ATOM 940 C CA . VAL A 1 117 ? 5.967 -8.632 -8.507 1.00 69.94 117 VAL A CA 1
ATOM 941 C C . VAL A 1 117 ? 6.864 -9.076 -9.653 1.00 69.94 117 VAL A C 1
ATOM 943 O O . VAL A 1 117 ? 7.244 -10.246 -9.715 1.00 69.94 117 VAL A O 1
ATOM 946 N N . ARG A 1 118 ? 7.197 -8.163 -10.568 1.00 67.69 118 ARG A N 1
ATOM 947 C CA . ARG A 1 118 ? 8.110 -8.464 -11.677 1.00 67.69 118 ARG A CA 1
ATOM 948 C C . ARG A 1 118 ? 9.556 -8.206 -11.259 1.00 67.69 118 ARG A C 1
ATOM 950 O O . ARG A 1 118 ? 9.813 -7.166 -10.662 1.00 67.69 118 ARG A O 1
ATOM 957 N N . PRO A 1 119 ? 10.505 -9.100 -11.585 1.00 61.25 119 PRO A N 1
ATOM 958 C CA . PRO A 1 119 ? 11.903 -8.918 -11.228 1.00 61.25 119 PRO A CA 1
ATOM 959 C C . PRO A 1 119 ? 12.662 -8.055 -12.252 1.00 61.25 119 PRO A C 1
ATOM 961 O O . PRO A 1 119 ? 13.694 -8.471 -12.773 1.00 61.25 119 PRO A O 1
ATOM 964 N N . ASP A 1 120 ? 12.139 -6.875 -12.583 1.00 64.94 120 ASP A N 1
ATOM 965 C CA . ASP A 1 120 ? 12.749 -5.942 -13.538 1.00 64.94 120 ASP A CA 1
ATOM 966 C C . ASP A 1 120 ? 13.016 -4.563 -12.908 1.00 64.94 120 ASP A C 1
ATOM 968 O O . ASP A 1 120 ? 12.689 -4.311 -11.749 1.00 64.94 120 ASP A O 1
ATOM 972 N N . CYS A 1 121 ? 13.664 -3.663 -13.651 1.00 58.22 121 CYS A N 1
ATOM 973 C CA . CYS A 1 121 ? 14.047 -2.336 -13.160 1.00 58.22 121 CYS A CA 1
ATOM 974 C C . CYS A 1 121 ? 12.869 -1.409 -12.816 1.00 58.22 121 CYS A C 1
ATOM 976 O O . CYS A 1 121 ? 13.123 -0.347 -12.264 1.00 58.22 121 CYS A O 1
ATOM 978 N N . ASN A 1 122 ? 11.622 -1.810 -13.092 1.00 67.94 122 ASN A N 1
ATOM 979 C CA . ASN A 1 122 ? 10.406 -1.068 -12.749 1.00 67.94 122 ASN A CA 1
ATOM 980 C C . ASN A 1 122 ? 9.421 -1.923 -11.933 1.00 67.94 122 ASN A C 1
ATOM 982 O O . ASN A 1 122 ? 8.228 -1.611 -11.855 1.00 67.94 122 ASN A O 1
ATOM 986 N N . GLY A 1 123 ? 9.898 -3.024 -11.346 1.00 72.31 123 GLY A N 1
ATOM 987 C CA . GLY A 1 123 ? 9.049 -4.025 -10.716 1.00 72.31 123 GLY A CA 1
ATOM 988 C C . GLY A 1 123 ? 8.187 -3.479 -9.581 1.00 72.31 123 GLY A C 1
ATOM 989 O O . GLY A 1 123 ? 7.074 -3.970 -9.390 1.00 72.31 123 GLY A O 1
ATOM 990 N N . SER A 1 124 ? 8.652 -2.449 -8.860 1.00 76.19 124 SER A N 1
ATOM 991 C CA . SER A 1 124 ? 7.872 -1.839 -7.775 1.00 76.19 124 SER A CA 1
ATOM 992 C C . SER A 1 124 ? 6.797 -0.907 -8.311 1.00 76.19 124 SER A C 1
ATOM 994 O O . SER A 1 124 ? 5.657 -0.984 -7.857 1.00 76.19 124 SER A O 1
ATOM 996 N N . LEU A 1 125 ? 7.121 -0.072 -9.303 1.00 79.75 125 LEU A N 1
ATOM 997 C CA . LEU A 1 125 ? 6.133 0.803 -9.935 1.00 79.75 125 LEU A CA 1
ATOM 998 C C . LEU A 1 125 ? 5.019 -0.012 -10.602 1.00 79.75 125 LEU A C 1
ATOM 1000 O O . LEU A 1 125 ? 3.845 0.229 -10.334 1.00 79.75 125 LEU A O 1
ATOM 1004 N N . VAL A 1 126 ? 5.382 -1.015 -11.407 1.00 81.75 126 VAL A N 1
ATOM 1005 C CA . VAL A 1 126 ? 4.415 -1.895 -12.086 1.00 81.75 126 VAL A CA 1
ATOM 1006 C C . VAL A 1 126 ? 3.547 -2.634 -11.071 1.00 81.75 126 VAL A C 1
ATOM 1008 O O . VAL A 1 126 ? 2.335 -2.736 -11.257 1.00 81.75 126 VAL A O 1
ATOM 1011 N N . PHE A 1 127 ? 4.144 -3.112 -9.976 1.00 81.75 127 PHE A N 1
ATOM 1012 C CA . PHE A 1 127 ? 3.405 -3.732 -8.881 1.00 81.75 127 PHE A CA 1
ATOM 1013 C C . PHE A 1 127 ? 2.375 -2.769 -8.273 1.00 81.75 127 PHE A C 1
ATOM 1015 O O . PHE A 1 127 ? 1.212 -3.139 -8.115 1.00 81.75 127 PHE A O 1
ATOM 1022 N N . VAL A 1 128 ? 2.776 -1.534 -7.951 1.00 85.56 128 VAL A N 1
ATOM 1023 C CA . VAL A 1 128 ? 1.871 -0.541 -7.356 1.00 85.56 128 VAL A CA 1
ATOM 1024 C C . VAL A 1 128 ? 0.768 -0.149 -8.339 1.00 85.56 128 VAL A C 1
ATOM 1026 O O . VAL A 1 128 ? -0.394 -0.110 -7.946 1.00 85.56 128 VAL A O 1
ATOM 1029 N N . GLU A 1 129 ? 1.083 0.084 -9.613 1.00 88.69 129 GLU A N 1
ATOM 1030 C CA . GLU A 1 129 ? 0.078 0.384 -10.641 1.00 88.69 129 GLU A CA 1
ATOM 1031 C C . GLU A 1 129 ? -0.930 -0.765 -10.806 1.00 88.69 129 GLU A C 1
ATOM 1033 O O . GLU A 1 129 ? -2.140 -0.527 -10.863 1.00 88.69 129 GLU A O 1
ATOM 1038 N N . GLU A 1 130 ? -0.465 -2.020 -10.828 1.00 89.19 130 GLU A N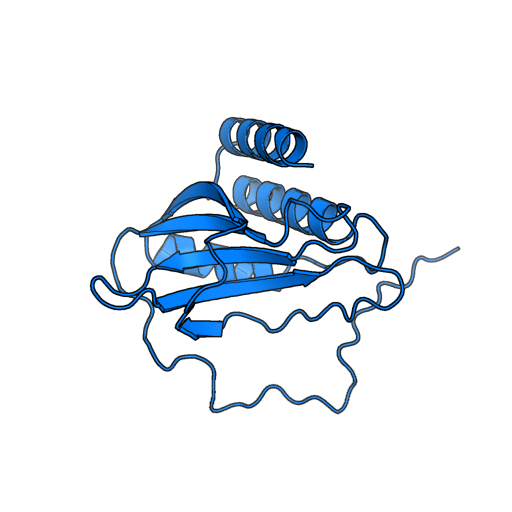 1
ATOM 1039 C CA . GLU A 1 130 ? -1.347 -3.187 -10.904 1.00 89.19 130 GLU A CA 1
ATOM 1040 C C . GLU A 1 130 ? -2.227 -3.311 -9.655 1.00 89.19 130 GLU A C 1
ATOM 1042 O O . GLU A 1 130 ? -3.428 -3.560 -9.778 1.00 89.19 130 GLU A O 1
ATOM 1047 N N . LEU A 1 131 ? -1.663 -3.087 -8.468 1.00 89.31 131 LEU A N 1
ATOM 1048 C CA . LEU A 1 131 ? -2.399 -3.103 -7.208 1.00 89.31 131 LEU A CA 1
ATOM 1049 C C . LEU A 1 131 ? -3.487 -2.026 -7.160 1.00 89.31 131 LEU A C 1
ATOM 1051 O O . LEU A 1 131 ? -4.631 -2.335 -6.828 1.00 89.31 131 LEU A O 1
ATOM 1055 N N . LEU A 1 132 ? -3.166 -0.787 -7.544 1.00 92.94 132 LEU A N 1
ATOM 1056 C CA . LEU A 1 132 ? -4.137 0.307 -7.614 1.00 92.94 132 LEU A CA 1
ATOM 1057 C C . LEU A 1 132 ? -5.266 -0.005 -8.603 1.00 92.94 132 LEU A C 1
ATOM 1059 O O . LEU A 1 132 ? -6.434 0.236 -8.301 1.00 92.94 132 LEU A O 1
ATOM 1063 N N . ARG A 1 133 ? -4.934 -0.583 -9.764 1.00 93.69 133 ARG A N 1
ATOM 1064 C CA . ARG A 1 133 ? -5.926 -0.992 -10.762 1.00 93.69 133 ARG A CA 1
ATOM 1065 C C . ARG A 1 133 ? -6.847 -2.087 -10.230 1.00 93.69 133 ARG A C 1
ATOM 1067 O O . ARG A 1 133 ? -8.059 -1.935 -10.320 1.00 93.69 133 ARG A O 1
ATOM 1074 N N . LYS A 1 134 ? -6.302 -3.147 -9.622 1.00 93.62 134 LYS A N 1
ATOM 1075 C CA . LYS A 1 134 ? -7.126 -4.217 -9.035 1.00 93.62 134 LYS A CA 1
ATOM 1076 C C . LYS A 1 134 ? -7.988 -3.715 -7.874 1.00 93.62 134 LYS A C 1
ATOM 1078 O O . LYS A 1 134 ? -9.115 -4.173 -7.720 1.00 93.62 134 LYS A O 1
ATOM 1083 N N . ALA A 1 135 ? -7.497 -2.755 -7.090 1.00 93.19 135 ALA A N 1
ATOM 1084 C CA . ALA A 1 135 ? -8.299 -2.089 -6.066 1.00 93.19 135 ALA A CA 1
ATOM 1085 C C . ALA A 1 135 ? -9.477 -1.309 -6.669 1.00 93.19 135 ALA A C 1
ATOM 1087 O O . ALA A 1 135 ? -10.574 -1.348 -6.114 1.00 93.19 135 ALA A O 1
ATOM 1088 N N . ALA A 1 136 ? -9.295 -0.647 -7.814 1.00 95.38 136 ALA A N 1
ATOM 1089 C CA . ALA A 1 136 ? -10.413 -0.024 -8.520 1.00 95.38 136 ALA A CA 1
ATOM 1090 C C . ALA A 1 136 ? -11.396 -1.049 -9.101 1.00 95.38 136 ALA A C 1
ATOM 1092 O O . ALA A 1 136 ? -12.602 -0.889 -8.922 1.00 95.38 136 ALA A O 1
ATOM 1093 N N . ASP A 1 137 ? -10.899 -2.129 -9.710 1.00 95.38 137 ASP A N 1
ATOM 1094 C CA . ASP A 1 137 ? -11.737 -3.216 -10.241 1.00 95.38 137 ASP A CA 1
ATOM 1095 C C . ASP A 1 137 ? -12.592 -3.871 -9.133 1.00 95.38 137 ASP A C 1
ATOM 1097 O O . ASP A 1 137 ? -13.731 -4.270 -9.370 1.00 95.38 137 ASP A O 1
ATOM 1101 N N . ALA A 1 138 ? -12.072 -3.930 -7.901 1.00 94.31 138 ALA A N 1
ATOM 1102 C CA . ALA A 1 138 ? -12.776 -4.430 -6.718 1.00 94.31 138 ALA A CA 1
ATOM 1103 C C . ALA A 1 138 ? -13.692 -3.390 -6.034 1.00 94.31 138 ALA A C 1
ATOM 1105 O O . ALA A 1 138 ? -14.284 -3.682 -4.995 1.00 94.31 138 ALA A O 1
ATOM 1106 N N . GLY A 1 139 ? -13.799 -2.169 -6.572 1.00 94.75 139 GLY A N 1
ATOM 1107 C CA . GLY A 1 139 ? -14.619 -1.089 -6.010 1.00 94.75 139 GLY A CA 1
ATOM 1108 C C . GLY A 1 139 ? -14.044 -0.433 -4.749 1.00 94.75 139 GLY A C 1
ATOM 1109 O O . GLY A 1 139 ? -14.746 0.311 -4.066 1.00 94.75 139 GLY A O 1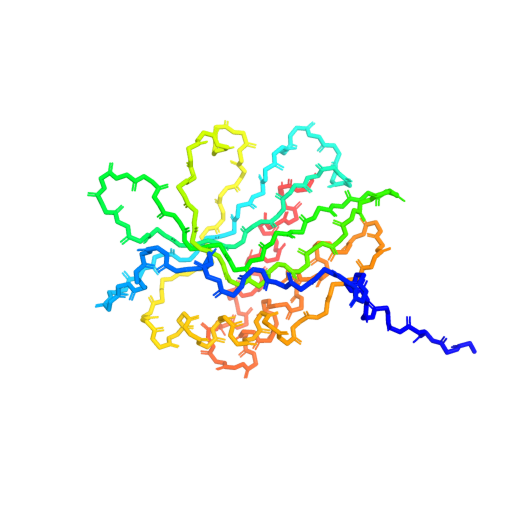
ATOM 1110 N N . LEU A 1 140 ? -12.777 -0.696 -4.426 1.00 94.69 140 LEU A N 1
ATOM 1111 C CA . LEU A 1 140 ? -12.096 -0.150 -3.252 1.00 94.69 1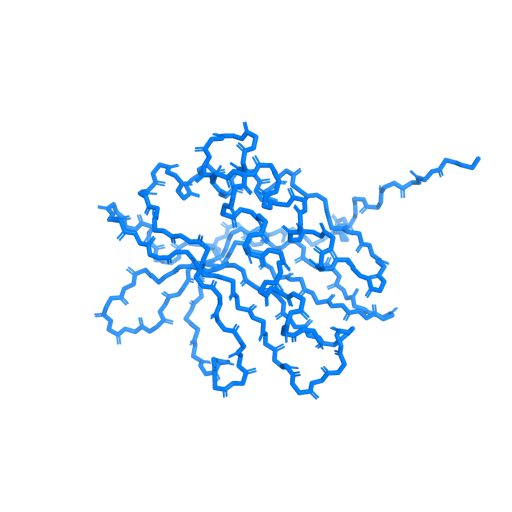40 LEU A CA 1
ATOM 1112 C C . LEU A 1 140 ? -11.544 1.262 -3.502 1.00 94.69 140 LEU A C 1
ATOM 1114 O O . LEU A 1 140 ? -11.454 2.067 -2.577 1.00 94.69 140 LEU A O 1
ATOM 1118 N N . LEU A 1 141 ? -11.215 1.577 -4.756 1.00 96.12 141 LEU A N 1
ATOM 1119 C CA . LEU A 1 141 ? -10.807 2.905 -5.215 1.00 96.12 141 LEU A CA 1
ATOM 1120 C C . LEU A 1 141 ? -11.650 3.341 -6.418 1.00 96.12 141 LEU A C 1
ATOM 1122 O O . LEU A 1 141 ? -12.087 2.516 -7.213 1.00 96.12 141 LEU A O 1
ATOM 1126 N N . SER A 1 142 ? -11.837 4.650 -6.601 1.00 95.62 142 SER A N 1
ATOM 1127 C CA . SER A 1 142 ? -12.370 5.173 -7.863 1.00 95.62 142 SER A CA 1
ATOM 1128 C C . SER A 1 142 ? -11.277 5.237 -8.935 1.00 95.62 142 SER A C 1
ATOM 1130 O O . SER A 1 142 ? -10.093 5.389 -8.624 1.00 95.62 142 SER A O 1
ATOM 1132 N N . GLY A 1 143 ? -11.669 5.195 -10.212 1.00 93.44 143 GLY A N 1
ATOM 1133 C CA . GLY A 1 143 ? -10.729 5.385 -11.323 1.00 93.44 143 GLY A CA 1
ATOM 1134 C C . GLY A 1 143 ? -10.000 6.735 -11.260 1.00 93.44 143 GLY A C 1
ATOM 1135 O O . GLY A 1 143 ? -8.794 6.800 -11.489 1.00 93.44 143 GLY A O 1
ATOM 1136 N N . GLU A 1 144 ? -10.698 7.799 -10.852 1.00 95.06 144 GLU A N 1
ATOM 1137 C CA . GLU A 1 144 ? -10.100 9.123 -10.625 1.00 95.06 144 GLU A CA 1
ATOM 1138 C C . GLU A 1 144 ? -9.037 9.092 -9.523 1.00 95.06 144 GLU A C 1
ATOM 1140 O O . GLU A 1 144 ? -7.963 9.682 -9.665 1.00 95.06 144 GLU A O 1
ATOM 1145 N N . ARG A 1 145 ? -9.304 8.361 -8.434 1.00 94.50 145 ARG A N 1
ATOM 1146 C CA . ARG A 1 145 ? -8.347 8.209 -7.340 1.00 94.50 145 ARG A CA 1
ATOM 1147 C C . ARG A 1 145 ? -7.104 7.457 -7.795 1.00 94.50 145 ARG A C 1
ATOM 1149 O O . ARG A 1 145 ? -6.002 7.872 -7.449 1.00 94.50 145 ARG A O 1
ATOM 1156 N N . VAL A 1 146 ? -7.262 6.403 -8.594 1.00 93.94 146 VAL A N 1
ATOM 1157 C CA . VAL A 1 146 ? -6.125 5.681 -9.184 1.00 93.94 146 VAL A CA 1
ATOM 1158 C C . VAL A 1 146 ? -5.294 6.606 -10.069 1.00 93.94 146 VAL A C 1
ATOM 1160 O O . VAL A 1 146 ? -4.083 6.680 -9.881 1.00 93.94 146 VAL A O 1
ATOM 1163 N N . ALA A 1 147 ? -5.924 7.361 -10.972 1.00 93.19 147 ALA A N 1
ATOM 1164 C CA . ALA A 1 147 ? -5.216 8.293 -11.850 1.00 93.19 147 ALA A CA 1
ATOM 1165 C C . ALA A 1 147 ? -4.425 9.349 -11.057 1.00 93.19 147 ALA A C 1
ATOM 1167 O O . ALA A 1 147 ? -3.256 9.604 -11.349 1.00 93.19 147 ALA A O 1
ATOM 1168 N N . PHE A 1 148 ? -5.033 9.912 -10.008 1.00 94.38 148 PHE A N 1
ATOM 1169 C CA . PHE A 1 148 ? -4.360 10.833 -9.095 1.00 94.38 148 PHE A CA 1
ATOM 1170 C C . PHE A 1 148 ? -3.137 10.194 -8.422 1.00 94.38 148 PHE A C 1
ATOM 1172 O O . PHE A 1 148 ? -2.061 10.791 -8.408 1.00 94.38 148 PHE A O 1
ATOM 1179 N N . LEU A 1 149 ? -3.288 8.983 -7.876 1.00 92.62 149 LEU A N 1
ATOM 1180 C CA . LEU A 1 149 ? -2.210 8.286 -7.174 1.00 92.62 149 LEU A CA 1
ATOM 1181 C C . LEU A 1 149 ? -1.048 7.950 -8.110 1.00 92.62 149 LEU A C 1
ATOM 1183 O O . LEU A 1 149 ? 0.098 8.171 -7.737 1.00 92.62 149 LEU A O 1
ATOM 1187 N N . VAL A 1 150 ? -1.329 7.484 -9.328 1.00 90.75 150 VAL A N 1
ATOM 1188 C CA . VAL A 1 150 ? -0.297 7.183 -10.334 1.00 90.75 150 VAL A CA 1
ATOM 1189 C C . VAL A 1 150 ? 0.499 8.434 -10.706 1.00 90.75 150 VAL A C 1
ATOM 1191 O O . VAL A 1 150 ? 1.725 8.376 -10.770 1.00 90.75 150 VAL A O 1
ATOM 1194 N N . ASN A 1 151 ? -0.164 9.575 -10.911 1.00 90.62 151 ASN A N 1
ATOM 1195 C CA . ASN A 1 151 ? 0.534 10.830 -11.203 1.00 90.62 151 ASN A CA 1
ATOM 1196 C C . ASN A 1 151 ? 1.393 11.279 -10.020 1.00 90.62 151 ASN A C 1
ATOM 1198 O O . ASN A 1 151 ? 2.571 11.567 -10.194 1.00 90.62 151 ASN A O 1
ATOM 1202 N N . LYS A 1 152 ? 0.838 11.233 -8.805 1.00 89.94 152 LYS A N 1
ATOM 1203 C CA . LYS A 1 152 ? 1.579 11.600 -7.598 1.00 89.94 152 LYS A CA 1
ATOM 1204 C C . LYS A 1 152 ? 2.789 10.696 -7.354 1.00 89.94 152 LYS A C 1
ATOM 1206 O O . LYS A 1 152 ? 3.816 11.172 -6.901 1.00 89.94 152 LYS A O 1
ATOM 1211 N N . ILE A 1 153 ? 2.685 9.402 -7.660 1.00 87.88 153 ILE A N 1
ATOM 1212 C CA . ILE A 1 153 ? 3.822 8.478 -7.591 1.00 87.88 153 ILE A CA 1
ATOM 1213 C C . ILE A 1 153 ? 4.915 8.897 -8.577 1.00 87.88 153 ILE A C 1
ATOM 1215 O O . ILE A 1 153 ? 6.084 8.900 -8.208 1.00 87.88 153 ILE A O 1
ATOM 1219 N N . LYS A 1 154 ? 4.546 9.268 -9.809 1.00 84.75 154 LYS A N 1
ATOM 1220 C CA . LYS A 1 154 ? 5.499 9.715 -10.835 1.00 84.75 154 LYS A CA 1
ATOM 1221 C C . LYS A 1 154 ? 6.206 11.015 -10.460 1.00 84.75 154 LYS A C 1
ATOM 1223 O O . LYS A 1 154 ? 7.374 11.148 -10.792 1.00 84.75 154 LYS A O 1
ATOM 1228 N N . ASP A 1 155 ? 5.539 11.918 -9.747 1.00 85.25 155 ASP A N 1
ATOM 1229 C CA . ASP A 1 155 ? 6.157 13.153 -9.242 1.00 85.25 155 ASP A CA 1
ATOM 1230 C C . ASP A 1 155 ? 7.235 12.885 -8.174 1.00 85.25 155 ASP A C 1
ATOM 1232 O O . ASP A 1 155 ? 8.118 13.712 -7.958 1.00 85.25 155 ASP A O 1
ATOM 1236 N N . GLU A 1 156 ? 7.173 11.729 -7.507 1.00 80.38 156 GLU A N 1
ATOM 1237 C CA . GLU A 1 156 ? 8.146 11.311 -6.495 1.00 80.38 156 GLU A CA 1
ATOM 1238 C C . GLU A 1 156 ? 9.295 10.468 -7.079 1.00 80.38 156 GLU A C 1
ATOM 1240 O O . GLU A 1 156 ? 10.236 10.159 -6.344 1.00 80.38 156 GLU A O 1
ATOM 1245 N N . LEU A 1 157 ? 9.235 10.065 -8.360 1.00 72.25 157 LEU A N 1
ATOM 1246 C CA . LEU A 1 157 ? 10.275 9.294 -9.066 1.00 72.25 157 LEU A CA 1
ATOM 1247 C C . LEU A 1 157 ? 11.439 10.181 -9.518 1.00 72.25 157 LEU A C 1
ATOM 1249 O O . LEU A 1 157 ? 12.570 9.879 -9.061 1.00 72.25 157 LEU A O 1
#

Sequence (157 aa):
MTHETINTVPQNVVRPTDVCHIFPDPDATLDVVLVIENTKLPAEKRTWSIVWRIEEGQPEYRVIQVVREGPHATWFKWGVRTTAYQSCVQKAAVINVGTFSLVQRKLWEDISDNVSVRPDCNGSLVFVEELLRKAADAGLLSGERVAFLVNKIKDEL

Secondary structure (DSSP, 8-state):
--------S-TT----TTSS-SSPPPSS-EEEEEEEE-TTS-GGG-EEEEEEE--SSS-EEEEEEEEE-STT-------SEEEE--SGGGGEEEEEEEEE-HHHHHHHHHHHHTPPPP-STTHHHHHHHHHHHHHHHTTSS-HHHHHHHHHHHHHT-

pLDDT: mean 72.45, std 18.12, range [34.12, 96.12]

Organism: NCBI:txid2478898

Foldseek 3Di:
DDDDQDPDDPPPPDQPPPAAPPDDQDQDWWWWKWKWFPLVDPPQAIKIWIWTARDDPFRKIWTQAIAHGDPPGPGDRSGIGIDRPPDRRVGIDIGGLDIDGPVLVVVLSVLLVVFGFDRDRCRVLVSVLSSLVVCCVVVNDPPVSSVVRNVVVVVSD